Protein AF-I4DJY0-F1 (afdb_monomer)

Foldseek 3Di:
DVVVVVVVVVVVVVPDPPPPDDPVQCVVQDQWDQDDCADPNGQDDDPDPVTNQHRTFDAGDDPVLVVLVVVVVDDPVPDDPVSVVVNVVRRDVDDPCGVPPDPVCVVVVVVVVVVVVVVVVVVVVVVVVVVVVVVVVVD

Sequence (139 aa):
MANYLLRRAIIDAIRVPVGTRASSELAKIGNREWVGYGYNGQPTYVDRPDFPLPAVRFRPDTPDVKVLREKEKGDWRKLTLEEKKALYRASFCQTFAEFQAPTGEWKGVVGWSLVYLSVSLDLYGNEIVRVQSSASIIR

Organism: Papilio xuthus (NCBI:txid66420)

Mean predicted aligned error: 11.37 Å

InterPro domains:
  IPR004203 Cytochrome c oxidase subunit IV family [PF02936] (38-123)
  IPR004203 Cytochrome c oxidase subunit IV family [PTHR10707] (19-121)
  IPR004203 Cytochrome c oxidase subunit IV family [cd00922] (33-125)
  IPR013288 Cytochrome c oxidase subunit IV [PR01873] (46-59)
  IPR013288 Cytochrome c oxidase subunit IV [PR01873] (89-107)
  IPR036639 Cytochrome c oxidase subunit IV superfamily [G3DSA:1.10.442.10] (32-134)
  IPR036639 Cytochrome c oxidase subunit IV superfamily [SSF81406] (34-124)

pLDDT: mean 84.96, std 12.79, range [50.09, 97.94]

Secondary structure (DSSP, 8-state):
-HHHHHHHHHHHHHS--TT---HHHHHHH-SPPB-S-TTTSS------SS--S-SB-SS---HHHHHHHHHHTS-TTSS-HHHHHHHHHHH-SS-HHHHTS---HHHHHHHHHHHHHHHHHHHHHHHHHHHHHHHHH--

Solvent-accessible surface area (backbone atoms only — not comparable to full-atom values): 8347 Å² total; per-residue (Å²): 113,68,69,60,53,50,54,47,51,50,54,55,64,69,45,68,71,97,67,86,68,55,72,68,60,54,63,75,50,58,69,32,56,78,75,50,53,35,92,78,70,47,78,50,71,59,96,42,90,92,44,80,60,35,3,23,38,61,40,57,73,43,73,70,55,50,55,51,53,62,52,65,76,51,66,71,87,78,55,52,74,64,57,53,52,50,54,46,57,37,45,35,86,68,52,78,70,64,75,68,50,85,84,60,59,66,58,55,53,54,52,52,53,52,53,55,50,50,56,53,50,52,54,53,52,54,52,52,54,52,54,53,52,56,57,61,73,76,106

Nearest PDB structures (foldseek):
  6nkn-assembly1_Q  TM=9.262E-01  e=5.197E-06  Bos taurus
  7xmb-assembly2_Q  TM=9.515E-01  e=1.392E-05  Bos taurus
  6jy4-assembly1_D  TM=8.982E-01  e=9.127E-06  Bos taurus
  8h8r-assembly1_Q  TM=9.506E-01  e=2.815E-05  Bos taurus
  5j7y-assembly1_BD  TM=8.725E-01  e=3.021E-05  Ovis aries

Radius of gyration: 29.28 Å; Cα contacts (8 Å, |Δi|>4): 89; chains: 1; bounding box: 77×48×76 Å

Structure (mmCIF, N/CA/C/O backbone):
data_AF-I4DJY0-F1
#
_entry.id   AF-I4DJY0-F1
#
loop_
_atom_site.group_PDB
_atom_site.id
_atom_site.type_symbol
_atom_site.label_atom_id
_atom_site.label_alt_id
_atom_site.label_comp_id
_atom_site.label_asym_id
_atom_site.label_entity_id
_atom_site.label_seq_id
_atom_site.pdbx_PDB_ins_code
_atom_site.Cartn_x
_atom_site.Cartn_y
_atom_site.Cartn_z
_atom_site.occupancy
_atom_site.B_iso_or_equiv
_atom_site.auth_seq_id
_atom_site.auth_comp_id
_atom_site.auth_asym_id
_atom_site.auth_atom_id
_atom_site.pdbx_PDB_model_num
ATOM 1 N N . MET A 1 1 ? -10.030 -37.874 29.095 1.00 57.53 1 MET A N 1
ATOM 2 C CA . MET A 1 1 ? -9.551 -36.516 29.455 1.00 57.53 1 MET A CA 1
ATOM 3 C C . MET A 1 1 ? -8.201 -36.154 28.8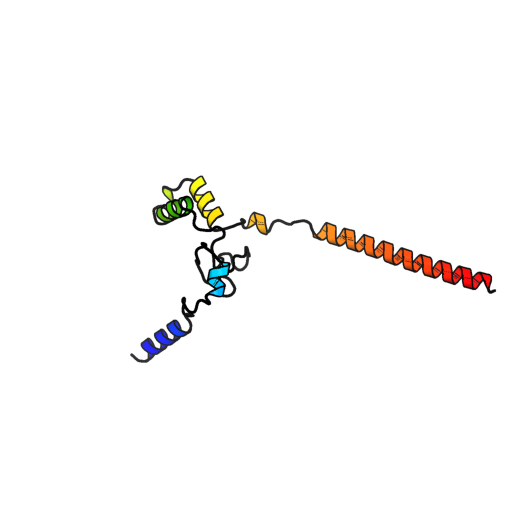30 1.00 57.53 1 MET A C 1
ATOM 5 O O . MET A 1 1 ? -8.105 -35.071 28.270 1.00 57.53 1 MET A O 1
ATOM 9 N N . ALA A 1 2 ? -7.193 -37.037 28.852 1.00 60.56 2 ALA A N 1
ATOM 10 C CA . ALA A 1 2 ? -5.848 -36.753 28.325 1.00 60.56 2 ALA A CA 1
ATOM 11 C C . ALA A 1 2 ? -5.811 -36.300 26.848 1.00 60.56 2 ALA A C 1
ATOM 13 O O . ALA A 1 2 ? -5.119 -35.343 26.534 1.00 60.56 2 ALA A O 1
ATOM 14 N N . ASN A 1 3 ? -6.627 -36.888 25.962 1.00 72.69 3 ASN A N 1
ATOM 15 C CA . ASN A 1 3 ? -6.678 -36.489 24.545 1.00 72.69 3 ASN A CA 1
ATOM 16 C C . ASN A 1 3 ? -7.223 -35.073 24.304 1.00 72.69 3 ASN A C 1
ATOM 18 O O . ASN A 1 3 ? -6.802 -34.412 23.361 1.00 72.69 3 ASN A O 1
ATOM 22 N N . TYR A 1 4 ? -8.138 -34.581 25.145 1.00 76.69 4 TYR A N 1
ATOM 23 C CA . TYR A 1 4 ? -8.651 -33.212 25.017 1.00 76.69 4 TYR A CA 1
ATOM 24 C C . TYR A 1 4 ? -7.623 -32.189 25.507 1.00 76.69 4 TYR A C 1
ATOM 26 O O . TYR A 1 4 ? -7.427 -31.155 24.873 1.00 76.69 4 TYR A O 1
ATOM 34 N N . LEU A 1 5 ? -6.929 -32.514 26.601 1.00 79.00 5 LEU A N 1
ATOM 35 C CA . LEU A 1 5 ? -5.850 -31.693 27.145 1.00 79.00 5 LEU A CA 1
ATOM 36 C C . LEU A 1 5 ? -4.651 -31.646 26.195 1.00 79.00 5 LEU A C 1
ATOM 38 O O . LEU A 1 5 ? -4.134 -30.567 25.946 1.00 79.00 5 LEU A O 1
ATOM 42 N N . LEU A 1 6 ? -4.276 -32.779 25.594 1.00 77.06 6 LEU A N 1
ATOM 43 C CA . LEU A 1 6 ? -3.210 -32.846 24.596 1.00 77.06 6 LEU A CA 1
ATOM 44 C C . LEU A 1 6 ? -3.575 -32.043 23.341 1.00 77.06 6 LEU A C 1
ATOM 46 O O . LEU A 1 6 ? -2.764 -31.275 22.839 1.00 77.06 6 LEU A O 1
ATOM 50 N N . ARG A 1 7 ? -4.819 -32.158 22.858 1.00 77.12 7 ARG A N 1
ATOM 51 C CA . ARG A 1 7 ? -5.292 -31.405 21.688 1.00 77.12 7 ARG A CA 1
ATOM 52 C C . ARG A 1 7 ? -5.357 -29.901 21.960 1.00 77.12 7 ARG A C 1
ATOM 54 O O . ARG A 1 7 ? -4.985 -29.127 21.086 1.00 77.12 7 ARG A O 1
ATOM 61 N N . ARG A 1 8 ? -5.774 -29.482 23.163 1.00 75.88 8 ARG A N 1
ATOM 62 C CA . ARG A 1 8 ? -5.689 -28.077 23.596 1.00 75.88 8 ARG A CA 1
ATOM 63 C C . ARG A 1 8 ? -4.247 -27.603 23.711 1.00 75.88 8 ARG A C 1
ATOM 65 O O . ARG A 1 8 ? -3.937 -26.564 23.156 1.00 75.88 8 ARG A O 1
ATOM 72 N N . ALA A 1 9 ? -3.371 -28.385 24.335 1.00 73.75 9 ALA A N 1
ATOM 73 C CA . ALA A 1 9 ? -1.960 -28.045 24.477 1.00 73.75 9 ALA A CA 1
ATOM 74 C C . ALA A 1 9 ? -1.251 -27.925 23.119 1.00 73.75 9 ALA A C 1
ATOM 76 O O . ALA A 1 9 ? -0.442 -27.028 22.939 1.00 73.75 9 ALA A O 1
ATOM 77 N N . ILE A 1 10 ? -1.589 -28.771 22.142 1.00 72.00 10 ILE A N 1
ATOM 78 C CA . ILE A 1 10 ? -1.069 -28.671 20.771 1.00 72.00 10 ILE A CA 1
ATOM 79 C C . ILE A 1 10 ? -1.610 -27.417 20.072 1.00 72.00 10 ILE A C 1
ATOM 81 O O . ILE A 1 10 ? -0.842 -26.708 19.434 1.00 72.00 10 ILE A O 1
ATOM 85 N N . ILE A 1 11 ? -2.904 -27.103 20.211 1.00 68.94 11 ILE A N 1
ATOM 86 C CA . ILE A 1 11 ? -3.485 -25.865 19.661 1.00 68.94 11 ILE A CA 1
ATOM 87 C C . ILE A 1 11 ? -2.847 -24.627 20.306 1.00 68.94 11 ILE A C 1
ATOM 89 O O . ILE A 1 11 ? -2.526 -23.677 19.598 1.00 68.94 11 ILE A O 1
ATOM 93 N N . ASP A 1 12 ? -2.620 -24.649 21.618 1.00 64.06 12 ASP A N 1
ATOM 94 C CA . ASP A 1 12 ? -1.978 -23.564 22.361 1.00 64.06 12 ASP A CA 1
ATOM 95 C C . ASP A 1 12 ? -0.466 -23.471 22.080 1.00 64.06 12 ASP A C 1
ATOM 97 O O . ASP A 1 12 ? 0.083 -22.379 22.136 1.00 64.06 12 ASP A O 1
ATOM 101 N N . ALA A 1 13 ? 0.201 -24.573 21.718 1.00 61.78 13 ALA A N 1
ATOM 102 C CA . ALA A 1 13 ? 1.609 -24.588 21.306 1.00 61.78 13 ALA A CA 1
ATOM 103 C C . ALA A 1 13 ? 1.814 -24.161 19.840 1.00 61.78 13 ALA A C 1
ATOM 105 O O . ALA A 1 13 ? 2.823 -23.541 19.514 1.00 61.78 13 ALA A O 1
ATOM 106 N N . ILE A 1 14 ? 0.860 -24.468 18.953 1.00 62.09 14 ILE A N 1
ATOM 107 C CA . ILE A 1 14 ? 0.824 -23.961 17.568 1.00 62.09 14 ILE A CA 1
ATOM 108 C C . ILE A 1 14 ? 0.428 -22.482 17.555 1.00 62.09 14 ILE A C 1
ATOM 110 O O . ILE A 1 14 ? 0.882 -21.715 16.703 1.00 62.09 14 ILE A O 1
ATOM 114 N N . ARG A 1 15 ? -0.409 -22.056 18.509 1.00 55.31 15 ARG A N 1
ATOM 115 C CA . ARG A 1 15 ? -0.692 -20.648 18.766 1.00 55.31 15 ARG A CA 1
ATOM 116 C C . ARG A 1 15 ? 0.587 -20.005 19.291 1.00 55.31 15 ARG A C 1
ATOM 118 O O . ARG A 1 15 ? 0.842 -19.970 20.488 1.00 55.31 15 ARG A O 1
ATOM 125 N N . VAL A 1 16 ? 1.378 -19.471 18.364 1.00 52.75 16 VAL A N 1
ATOM 126 C CA . VAL A 1 16 ? 2.505 -18.587 18.662 1.00 52.75 16 VAL A CA 1
ATOM 127 C C . VAL A 1 16 ? 2.050 -17.616 19.756 1.00 52.75 16 VAL A C 1
ATOM 129 O O . VAL A 1 16 ? 0.998 -16.983 19.588 1.00 52.75 16 VAL A O 1
ATOM 132 N N . PRO A 1 17 ? 2.761 -17.520 20.893 1.00 50.75 17 PRO A N 1
ATOM 133 C CA . PRO A 1 17 ? 2.378 -16.589 21.934 1.00 50.75 17 PRO A CA 1
ATOM 134 C C . PRO A 1 17 ? 2.313 -15.201 21.302 1.00 50.75 17 PRO A C 1
ATOM 136 O O . PRO A 1 17 ? 3.301 -14.701 20.771 1.00 50.75 17 PRO A O 1
ATOM 139 N N . VAL A 1 18 ? 1.144 -14.564 21.385 1.00 51.41 18 VAL A N 1
ATOM 140 C CA . VAL A 1 18 ? 0.832 -13.211 20.870 1.00 51.41 18 VAL A CA 1
ATOM 141 C C . VAL A 1 18 ? 1.705 -12.110 21.531 1.00 51.41 18 VAL A C 1
ATOM 143 O O . VAL A 1 18 ? 1.464 -10.910 21.379 1.00 51.41 18 VAL A O 1
ATOM 146 N N . GLY A 1 19 ? 2.743 -12.487 22.282 1.00 52.19 19 GLY A N 1
ATOM 147 C CA . GLY A 1 19 ? 3.342 -11.671 23.326 1.00 52.19 19 GLY A CA 1
ATOM 148 C C . GLY A 1 19 ? 4.856 -11.732 23.502 1.00 52.19 19 GLY A C 1
ATOM 149 O O . GLY A 1 19 ? 5.347 -10.870 24.222 1.00 52.19 19 GLY A O 1
ATOM 150 N N . THR A 1 20 ? 5.634 -12.608 22.851 1.00 50.09 20 THR A N 1
ATOM 151 C CA . THR A 1 20 ? 7.112 -12.486 22.918 1.00 50.09 20 THR A CA 1
ATOM 152 C C . THR A 1 20 ? 7.592 -11.438 21.909 1.00 50.09 20 THR A C 1
ATOM 154 O O . THR A 1 20 ? 8.335 -11.707 20.971 1.00 50.09 20 THR A O 1
ATOM 157 N N . ARG A 1 21 ? 7.053 -10.225 22.060 1.00 56.97 21 ARG A N 1
ATOM 158 C CA . ARG A 1 21 ? 7.279 -9.060 21.207 1.00 56.97 21 ARG A CA 1
ATOM 159 C C . ARG A 1 21 ? 8.668 -8.524 21.519 1.00 56.97 21 ARG A C 1
ATOM 161 O O . ARG A 1 21 ? 8.908 -8.064 22.633 1.00 56.97 21 ARG A O 1
ATOM 168 N N . ALA A 1 22 ? 9.581 -8.566 20.556 1.00 57.44 22 ALA A N 1
ATOM 169 C CA . ALA A 1 22 ? 10.836 -7.846 20.703 1.00 57.44 22 ALA A CA 1
ATOM 170 C C . ALA A 1 22 ? 10.523 -6.344 20.824 1.00 57.44 22 ALA A C 1
ATOM 172 O O . ALA A 1 22 ? 9.773 -5.792 20.016 1.00 57.44 22 ALA A O 1
ATOM 173 N N . SER A 1 23 ? 11.085 -5.674 21.831 1.00 60.19 23 SER A N 1
ATOM 174 C CA . SER A 1 23 ? 10.946 -4.223 22.041 1.00 60.19 23 SER A CA 1
ATOM 175 C C . SER A 1 23 ? 11.313 -3.407 20.792 1.00 60.19 23 SER A C 1
ATOM 177 O O . SER A 1 23 ? 10.737 -2.348 20.542 1.00 60.19 23 SER A O 1
ATOM 179 N N . SER A 1 24 ? 12.214 -3.941 19.967 1.00 66.44 24 SER A N 1
ATOM 180 C CA . SER A 1 24 ? 12.631 -3.378 18.683 1.00 66.44 24 SER A CA 1
ATOM 181 C C . SER A 1 24 ? 11.521 -3.341 17.628 1.00 66.44 24 SER A C 1
ATOM 183 O O . SER A 1 24 ? 11.470 -2.407 16.833 1.00 66.44 24 SER A O 1
ATOM 185 N N . GLU A 1 25 ? 10.618 -4.321 17.613 1.00 65.94 25 GLU A N 1
ATOM 186 C CA . GLU A 1 25 ? 9.539 -4.409 16.624 1.00 65.94 25 GLU A CA 1
ATOM 187 C C . GLU A 1 25 ? 8.463 -3.355 16.910 1.00 65.94 25 GLU A C 1
ATOM 189 O O . GLU A 1 25 ? 8.028 -2.652 16.004 1.00 65.94 25 GLU A O 1
ATOM 194 N N . LEU A 1 26 ? 8.113 -3.154 18.184 1.00 67.62 26 LEU A N 1
ATOM 195 C CA . LEU A 1 26 ? 7.201 -2.088 18.620 1.00 67.62 26 LEU A CA 1
ATOM 196 C C . LEU A 1 26 ? 7.759 -0.684 18.333 1.00 67.62 26 LEU A C 1
ATOM 198 O O . LEU A 1 26 ? 7.008 0.199 17.920 1.00 67.62 26 LEU A O 1
ATOM 202 N N . ALA A 1 27 ? 9.074 -0.484 18.475 1.00 72.06 27 ALA A N 1
ATOM 203 C CA . ALA A 1 27 ? 9.715 0.793 18.158 1.00 72.06 27 ALA A CA 1
ATOM 204 C C . ALA A 1 27 ? 9.596 1.172 16.667 1.00 72.06 27 ALA A C 1
ATOM 206 O O . ALA A 1 27 ? 9.420 2.345 16.348 1.00 72.06 27 ALA A O 1
ATOM 207 N N . LYS A 1 28 ? 9.633 0.192 15.749 1.00 73.38 28 LYS A N 1
ATOM 208 C CA . LYS A 1 28 ? 9.460 0.425 14.297 1.00 73.38 28 LYS A CA 1
ATOM 209 C C . LYS A 1 28 ? 8.026 0.815 13.922 1.00 73.38 28 LYS A C 1
ATOM 211 O O . LYS A 1 28 ? 7.798 1.527 12.943 1.00 73.38 28 LYS A O 1
ATOM 216 N N . ILE A 1 29 ? 7.045 0.325 14.675 1.00 78.56 29 ILE A N 1
ATOM 217 C CA . ILE A 1 29 ? 5.620 0.562 14.415 1.00 78.56 29 ILE A CA 1
ATOM 218 C C . ILE A 1 29 ? 5.210 1.970 14.845 1.00 78.56 29 ILE A C 1
ATOM 220 O O . ILE A 1 29 ? 4.431 2.619 14.142 1.00 78.56 29 ILE A O 1
ATOM 224 N N . GLY A 1 30 ? 5.725 2.444 15.980 1.00 82.12 30 GLY A N 1
ATOM 225 C CA . GLY A 1 30 ? 5.242 3.663 16.624 1.00 82.12 30 GLY A CA 1
ATOM 226 C C . GLY A 1 30 ? 3.806 3.493 17.136 1.00 82.12 30 GLY A C 1
ATOM 227 O O . GLY A 1 30 ? 3.460 2.458 17.694 1.00 82.12 30 GLY A O 1
ATOM 228 N N . ASN A 1 31 ? 2.949 4.492 16.906 1.00 84.50 31 ASN A N 1
ATOM 229 C CA . ASN A 1 31 ? 1.563 4.535 17.408 1.00 84.50 31 ASN A CA 1
ATOM 230 C C . ASN A 1 31 ? 0.533 3.825 16.502 1.00 84.50 31 ASN A C 1
ATOM 232 O O . ASN A 1 31 ? -0.643 4.191 16.502 1.00 84.50 31 ASN A O 1
ATOM 236 N N . ARG A 1 32 ? 0.963 2.880 15.663 1.00 88.50 32 ARG A N 1
ATOM 237 C CA . ARG A 1 32 ? 0.057 2.131 14.778 1.00 88.50 32 ARG A CA 1
ATOM 238 C C . ARG A 1 32 ? -0.433 0.863 15.468 1.00 88.50 32 ARG A C 1
ATOM 240 O O . ARG A 1 32 ? 0.331 0.179 16.145 1.00 88.50 32 ARG A O 1
ATOM 247 N N . GLU A 1 33 ? -1.702 0.536 15.261 1.00 87.31 33 GLU A N 1
ATOM 248 C CA . GLU A 1 33 ? -2.303 -0.670 15.821 1.00 87.31 33 GLU A CA 1
ATOM 249 C C . GLU A 1 33 ? -1.803 -1.931 15.096 1.00 87.31 33 GLU A C 1
ATOM 251 O O . GLU A 1 33 ? -1.838 -2.016 13.863 1.00 87.31 33 GLU A O 1
ATOM 256 N N . TRP A 1 34 ? -1.378 -2.928 15.878 1.00 87.06 34 TRP A N 1
ATOM 257 C CA . TRP A 1 34 ? -1.159 -4.298 15.415 1.00 87.06 34 TRP A CA 1
ATOM 258 C C . TRP A 1 34 ? -2.510 -5.018 15.335 1.00 87.06 34 TRP A C 1
ATOM 260 O O . TRP A 1 34 ? -3.150 -5.240 16.360 1.00 87.06 34 TRP A O 1
ATOM 270 N N . VAL A 1 35 ? -2.917 -5.441 14.137 1.00 87.06 35 VAL A N 1
ATOM 271 C CA . VAL A 1 35 ? -4.253 -6.001 13.864 1.00 87.06 35 VAL A CA 1
ATOM 2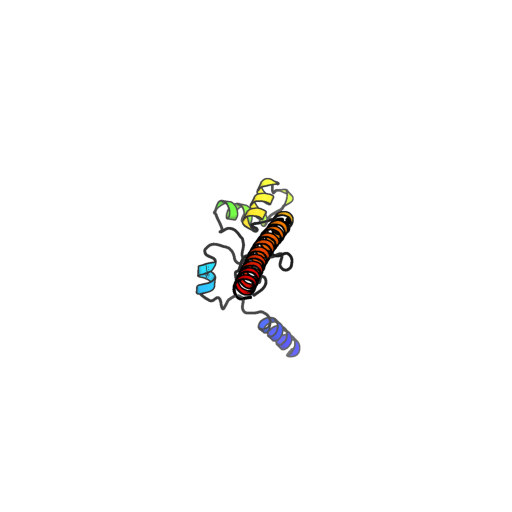72 C C . VAL A 1 35 ? -4.232 -7.508 13.581 1.00 87.06 35 VAL A C 1
ATOM 274 O O . VAL A 1 35 ? -5.220 -8.190 13.841 1.00 87.06 35 VAL A O 1
ATOM 277 N N . GLY A 1 36 ? -3.130 -8.073 13.080 1.00 85.38 36 GLY A N 1
ATOM 278 C CA . GLY A 1 36 ? -3.116 -9.481 12.665 1.00 85.38 36 GLY A CA 1
ATOM 279 C C . GLY A 1 36 ? -1.728 -10.072 12.456 1.00 85.38 36 GLY A C 1
ATOM 280 O O . GLY A 1 36 ? -0.723 -9.435 12.732 1.00 85.38 36 GLY A O 1
ATOM 281 N N . TYR A 1 37 ? -1.651 -11.312 11.978 1.00 84.81 37 TYR A N 1
ATOM 282 C CA . TYR A 1 37 ? -0.364 -11.999 11.789 1.00 84.81 37 TYR A CA 1
ATOM 283 C C . TYR A 1 37 ? 0.446 -11.461 10.590 1.00 84.81 37 TYR A C 1
ATOM 285 O O . TYR A 1 37 ? 1.674 -11.490 10.610 1.00 84.81 37 TYR A O 1
ATOM 293 N N . GLY A 1 38 ? -0.223 -10.943 9.553 1.00 83.75 38 GLY A N 1
ATOM 294 C CA . GLY A 1 38 ? 0.422 -10.541 8.297 1.00 83.75 38 GLY A CA 1
ATOM 295 C C . GLY A 1 38 ? 1.062 -11.719 7.555 1.00 83.75 38 GLY A C 1
ATOM 296 O O . GLY A 1 38 ? 0.658 -12.864 7.737 1.00 83.75 38 GLY A O 1
ATOM 297 N N . TYR A 1 39 ? 2.057 -11.440 6.706 1.00 84.12 39 TYR A N 1
ATOM 298 C CA . TYR A 1 39 ? 2.682 -12.463 5.854 1.00 84.12 39 TYR A CA 1
ATOM 299 C C . TYR A 1 39 ? 3.847 -13.218 6.523 1.00 84.12 39 TYR A C 1
ATOM 301 O O . TYR A 1 39 ? 4.181 -14.321 6.101 1.00 84.12 39 TYR A O 1
ATOM 309 N N . ASN A 1 40 ? 4.478 -12.641 7.552 1.00 84.19 40 ASN A N 1
ATOM 310 C CA . ASN A 1 40 ? 5.681 -13.189 8.198 1.00 84.19 40 ASN A CA 1
ATOM 311 C C . ASN A 1 40 ? 5.645 -13.148 9.738 1.00 84.19 40 ASN A C 1
ATOM 313 O O . ASN A 1 40 ? 6.679 -13.343 10.375 1.00 84.19 40 ASN A O 1
ATOM 317 N N . GLY A 1 41 ? 4.494 -12.848 10.348 1.00 81.56 41 GLY A N 1
ATOM 318 C CA . GLY A 1 41 ? 4.366 -12.735 11.805 1.00 81.56 41 GLY A CA 1
ATOM 319 C C . GLY A 1 41 ? 5.022 -11.492 12.412 1.00 81.56 41 GLY A C 1
ATOM 320 O O . GLY A 1 41 ? 5.006 -11.340 13.633 1.00 81.56 41 GLY A O 1
ATOM 321 N N . GLN A 1 42 ? 5.594 -10.609 11.589 1.00 84.50 42 GLN A N 1
ATOM 322 C CA . GLN A 1 42 ? 6.171 -9.335 12.010 1.00 84.50 42 GLN A CA 1
ATOM 323 C C . GLN A 1 42 ? 5.181 -8.192 11.758 1.00 84.50 42 GLN A C 1
ATOM 325 O O . GLN A 1 42 ? 4.342 -8.281 10.857 1.00 84.50 42 GLN A O 1
ATOM 330 N N . PRO A 1 43 ? 5.300 -7.068 12.480 1.00 85.75 43 PRO A N 1
ATOM 331 C CA . PRO A 1 43 ? 4.437 -5.914 12.323 1.00 85.75 43 PRO A CA 1
ATOM 332 C C . PRO A 1 43 ? 4.829 -5.050 11.125 1.00 85.75 43 PRO A C 1
ATOM 334 O O . PRO A 1 43 ? 5.142 -3.863 11.240 1.00 85.75 43 PRO A O 1
ATOM 337 N N . THR A 1 44 ? 4.828 -5.655 9.947 1.00 86.38 44 THR A N 1
ATOM 338 C CA . THR A 1 44 ? 5.139 -4.952 8.709 1.00 86.38 44 THR A CA 1
ATOM 339 C C . THR A 1 44 ? 3.853 -4.648 7.959 1.00 86.38 44 THR A C 1
ATOM 341 O O . THR A 1 44 ? 2.973 -5.500 7.819 1.00 86.38 44 THR A O 1
ATOM 344 N N . TYR A 1 45 ? 3.758 -3.417 7.464 1.00 91.12 45 TYR A N 1
ATOM 345 C CA . TYR A 1 45 ? 2.728 -3.017 6.517 1.00 91.12 45 TYR A CA 1
ATOM 346 C C . TYR A 1 45 ? 3.252 -3.208 5.092 1.00 91.12 45 TYR A C 1
ATOM 348 O O . TYR A 1 45 ? 4.284 -2.631 4.751 1.00 91.12 45 TYR A O 1
ATOM 356 N N . VAL A 1 46 ? 2.541 -3.977 4.265 1.00 91.44 46 VAL A N 1
ATOM 357 C CA . VAL A 1 46 ? 2.801 -4.091 2.822 1.00 91.44 46 VAL A CA 1
ATOM 358 C C . VAL A 1 46 ? 1.471 -4.299 2.099 1.00 91.44 46 VAL A C 1
ATOM 360 O O . VAL A 1 46 ? 0.684 -5.147 2.515 1.00 91.44 46 VAL A O 1
ATOM 363 N N . ASP A 1 47 ? 1.244 -3.564 1.010 1.00 92.56 47 ASP A N 1
ATOM 364 C CA . ASP A 1 47 ? 0.112 -3.791 0.110 1.00 92.56 47 ASP A CA 1
ATOM 365 C C . ASP A 1 47 ? 0.461 -4.924 -0.864 1.00 92.56 47 ASP A C 1
ATOM 367 O O . ASP A 1 47 ? 1.280 -4.756 -1.768 1.00 92.56 47 ASP A O 1
ATOM 371 N N . ARG A 1 48 ? -0.114 -6.111 -0.640 1.00 90.81 48 ARG A N 1
ATOM 372 C CA . ARG A 1 48 ? 0.134 -7.310 -1.450 1.00 90.81 48 ARG A CA 1
ATOM 373 C C . ARG A 1 48 ? -1.163 -8.042 -1.794 1.00 90.81 48 ARG A C 1
ATOM 375 O O . ARG A 1 48 ? -2.023 -8.189 -0.927 1.00 90.81 48 ARG A O 1
ATOM 382 N N . PRO A 1 49 ? -1.306 -8.557 -3.027 1.00 91.94 49 PRO A N 1
ATOM 383 C CA . PRO A 1 49 ? -2.509 -9.280 -3.427 1.00 91.94 49 PRO A CA 1
ATOM 384 C C . PRO A 1 49 ? -2.627 -10.658 -2.755 1.00 91.94 49 PRO A C 1
ATOM 386 O O . PRO A 1 49 ? -3.736 -11.109 -2.488 1.00 91.94 49 PRO A O 1
ATOM 389 N N . ASP A 1 50 ? -1.502 -11.309 -2.451 1.00 92.25 50 ASP A N 1
ATOM 390 C CA . ASP A 1 50 ? -1.419 -12.604 -1.765 1.00 92.25 50 ASP A CA 1
ATOM 391 C C . ASP A 1 50 ? -1.716 -12.510 -0.260 1.00 92.25 50 ASP A C 1
ATOM 393 O O . ASP A 1 50 ? -2.233 -13.456 0.331 1.00 92.25 50 ASP A O 1
ATOM 397 N N . PHE A 1 51 ? -1.460 -11.348 0.348 1.00 90.75 51 PHE A N 1
ATOM 398 C CA . PHE A 1 51 ? -1.749 -11.068 1.754 1.00 90.75 51 PHE A CA 1
ATOM 399 C C . PHE A 1 51 ? -2.553 -9.765 1.878 1.00 90.75 51 PHE A C 1
ATOM 401 O O . PHE A 1 51 ? -1.992 -8.728 2.230 1.00 90.75 51 PHE A O 1
ATOM 408 N N . PRO A 1 52 ? -3.878 -9.806 1.623 1.00 90.12 52 PRO A N 1
ATOM 409 C CA . PRO A 1 52 ? -4.734 -8.614 1.599 1.00 90.12 52 PRO A CA 1
ATOM 410 C C . PRO A 1 52 ? -4.854 -7.913 2.960 1.00 90.12 52 PRO A C 1
ATOM 412 O O . PRO A 1 52 ? -5.259 -6.755 3.025 1.00 90.12 52 PRO A O 1
ATOM 415 N N . LEU A 1 53 ? -4.562 -8.626 4.053 1.00 91.38 53 LEU A N 1
ATOM 416 C CA . LEU A 1 53 ? -4.696 -8.150 5.426 1.00 91.38 53 LEU A CA 1
ATOM 417 C C . LEU A 1 53 ? -3.300 -8.041 6.068 1.00 91.38 53 LEU A C 1
ATOM 419 O O . LEU A 1 53 ? -2.771 -9.053 6.543 1.00 91.38 53 LEU A O 1
ATOM 423 N N . PRO A 1 54 ? -2.681 -6.845 6.077 1.00 91.44 54 PRO A N 1
ATOM 424 C CA . PRO A 1 54 ? -1.369 -6.638 6.680 1.00 91.44 54 PRO A CA 1
ATOM 425 C C . PRO A 1 54 ? -1.420 -6.782 8.210 1.00 91.44 54 PRO A C 1
ATOM 427 O O . PRO A 1 54 ? -2.480 -6.692 8.832 1.00 91.44 54 PRO A O 1
ATOM 430 N N . ALA A 1 55 ? -0.258 -6.992 8.836 1.00 91.00 55 ALA A N 1
ATOM 431 C CA . ALA A 1 55 ? -0.166 -7.183 10.289 1.00 91.00 55 ALA A CA 1
ATOM 432 C C . ALA A 1 55 ? -0.507 -5.917 11.090 1.00 91.00 55 ALA A C 1
ATOM 434 O O . ALA A 1 55 ? -0.990 -6.000 12.217 1.00 91.00 55 ALA A O 1
ATOM 435 N N . VAL A 1 56 ? -0.249 -4.744 10.513 1.00 92.06 56 VAL A N 1
ATOM 436 C CA . VAL A 1 56 ? -0.396 -3.422 11.139 1.00 92.06 56 VAL A CA 1
ATOM 437 C C . VAL A 1 56 ? -1.250 -2.548 10.232 1.00 92.06 56 VAL A C 1
ATOM 439 O O . VAL A 1 56 ? -1.293 -2.781 9.027 1.00 92.06 56 VAL A O 1
ATOM 442 N N . ARG A 1 57 ? -1.917 -1.530 10.781 1.00 92.50 57 ARG A N 1
ATOM 443 C CA . ARG A 1 57 ? -2.593 -0.503 9.971 1.00 92.50 57 ARG A CA 1
ATOM 444 C C . ARG A 1 57 ? -1.612 0.453 9.295 1.00 92.50 57 ARG A C 1
ATOM 446 O O . ARG A 1 57 ? -0.496 0.664 9.766 1.00 92.50 57 ARG A O 1
ATOM 453 N N . PHE A 1 58 ? -2.057 1.091 8.217 1.00 92.56 58 PHE A N 1
ATOM 454 C CA . PHE A 1 58 ? -1.251 2.077 7.507 1.00 92.56 58 PHE A CA 1
ATOM 455 C C . PHE A 1 58 ? -0.949 3.319 8.361 1.00 92.56 58 PHE A C 1
ATOM 457 O O . PHE A 1 58 ? 0.219 3.667 8.553 1.00 92.56 58 PHE A O 1
ATOM 464 N N . ARG A 1 59 ? -1.987 3.985 8.889 1.00 91.06 59 ARG A N 1
ATOM 465 C CA . ARG A 1 59 ? -1.839 5.239 9.649 1.00 91.06 59 ARG A CA 1
ATOM 466 C C . ARG A 1 59 ? -1.783 5.007 11.161 1.00 91.06 59 ARG A C 1
ATOM 468 O O . ARG A 1 59 ? -2.391 4.053 11.645 1.00 91.06 59 ARG A O 1
ATOM 475 N N . PRO A 1 60 ? -1.085 5.880 11.914 1.00 89.75 60 PRO A N 1
ATOM 476 C CA . PRO A 1 60 ? -1.155 5.886 13.372 1.00 89.75 60 PRO A CA 1
ATOM 477 C C . PRO A 1 60 ? -2.544 6.308 13.858 1.00 89.75 60 PRO A C 1
ATOM 479 O O . PRO A 1 60 ? -3.271 7.018 13.157 1.00 89.75 60 PRO A O 1
ATOM 482 N N . ASP A 1 61 ? -2.887 5.911 15.081 1.00 87.31 61 ASP A N 1
ATOM 483 C CA . ASP A 1 61 ? -4.191 6.221 15.663 1.00 87.31 61 ASP A CA 1
ATOM 484 C C . ASP A 1 61 ? -4.276 7.687 16.106 1.00 87.31 61 ASP A C 1
ATOM 486 O O . ASP A 1 61 ? -3.898 8.055 17.223 1.00 87.31 61 ASP A O 1
ATOM 490 N N . THR A 1 62 ? -4.807 8.537 15.229 1.00 89.19 62 THR A N 1
ATOM 491 C CA . THR A 1 62 ? -5.185 9.916 15.561 1.00 89.19 62 THR A CA 1
ATOM 492 C C . THR A 1 62 ? -6.506 9.942 16.346 1.00 89.19 62 THR A C 1
ATOM 494 O O . THR A 1 62 ? -7.301 9.002 16.236 1.00 89.19 62 THR A O 1
ATOM 497 N N . PRO A 1 63 ? -6.779 10.989 17.152 1.00 90.50 63 PRO A N 1
ATOM 498 C CA . PRO A 1 63 ? -8.022 11.084 17.925 1.00 90.50 63 PRO A CA 1
ATOM 499 C C . PRO A 1 63 ? -9.277 10.953 17.050 1.00 90.50 63 PRO A C 1
ATOM 501 O O . PRO A 1 63 ? -10.192 10.216 17.411 1.00 90.50 63 PRO A O 1
ATOM 504 N N . ASP A 1 64 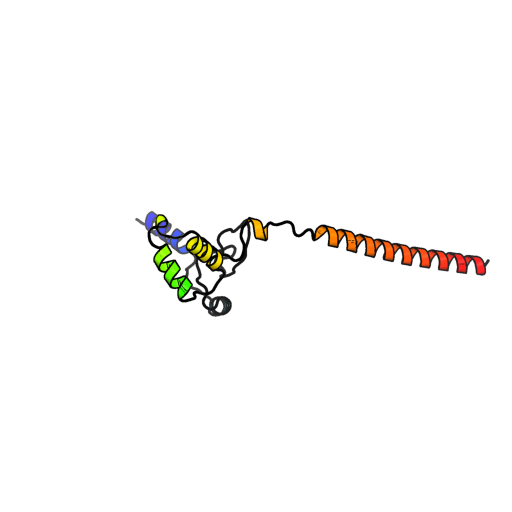? -9.284 11.562 15.864 1.00 89.75 64 ASP A N 1
ATOM 505 C CA . ASP A 1 64 ? -10.413 11.483 14.929 1.00 89.75 64 ASP A CA 1
ATOM 506 C C . ASP A 1 64 ? -10.643 10.055 14.425 1.00 89.75 64 ASP A C 1
ATOM 508 O O . ASP A 1 64 ? -11.775 9.570 14.381 1.00 89.75 64 ASP A O 1
ATOM 512 N N . VAL A 1 65 ? -9.559 9.340 14.096 1.00 90.88 65 VAL A N 1
ATOM 513 C CA . VAL A 1 65 ? -9.640 7.937 13.678 1.00 90.88 65 VAL A CA 1
ATOM 514 C C . VAL A 1 65 ? -10.155 7.083 14.829 1.00 90.88 65 VAL A C 1
ATOM 516 O O . VAL A 1 65 ? -11.029 6.257 14.594 1.00 90.88 65 VAL A O 1
ATOM 519 N N . LYS A 1 66 ? -9.710 7.307 16.073 1.00 91.00 66 LYS A N 1
ATOM 520 C CA . LYS A 1 66 ? -10.218 6.573 17.247 1.00 91.00 66 LYS A CA 1
ATOM 521 C C . LYS A 1 66 ? -11.725 6.749 17.431 1.00 91.00 66 LYS A C 1
ATOM 523 O O . LYS A 1 66 ? -12.421 5.762 17.647 1.00 91.00 66 LYS A O 1
ATOM 528 N N . VAL A 1 67 ? -12.250 7.965 17.268 1.00 92.88 67 VAL A N 1
ATOM 529 C CA . VAL A 1 67 ? -13.704 8.210 17.315 1.00 92.88 67 VAL A CA 1
ATOM 530 C C . VAL A 1 67 ? -14.427 7.443 16.202 1.00 92.88 67 VAL A C 1
ATOM 532 O O . VAL A 1 67 ? -15.460 6.820 16.452 1.00 92.88 67 VAL A O 1
ATOM 535 N N . LEU A 1 68 ? -13.875 7.429 14.984 1.00 93.88 68 LEU A N 1
ATOM 536 C CA . LEU A 1 68 ? -14.425 6.633 13.883 1.00 93.88 68 LEU A CA 1
ATOM 537 C C . LEU A 1 68 ? -14.363 5.122 14.160 1.00 93.88 68 LEU A C 1
ATOM 539 O O . LEU A 1 68 ? -15.290 4.412 13.779 1.00 93.88 68 LEU A O 1
ATOM 543 N N . ARG A 1 69 ? -13.331 4.625 14.855 1.00 91.00 69 ARG A N 1
ATOM 544 C CA . ARG A 1 69 ? -13.227 3.213 15.270 1.00 91.00 69 ARG A CA 1
ATOM 545 C C . ARG A 1 69 ? -14.268 2.831 16.312 1.00 91.00 69 ARG A C 1
ATOM 547 O O . ARG A 1 69 ? -14.827 1.742 16.240 1.00 91.00 69 ARG A O 1
ATOM 554 N N . GLU A 1 70 ? -14.572 3.714 17.258 1.00 93.06 70 GLU A N 1
ATOM 555 C CA . GLU A 1 70 ? -15.657 3.451 18.209 1.00 93.06 70 GLU A CA 1
ATOM 556 C C . GLU A 1 70 ? -17.016 3.381 17.498 1.00 93.06 70 GLU A C 1
ATOM 558 O O . GLU A 1 70 ? -17.827 2.506 17.800 1.00 93.06 70 GLU A O 1
ATOM 563 N N . LYS A 1 71 ? -17.238 4.221 16.478 1.00 93.06 71 LYS A N 1
ATOM 564 C CA . LYS A 1 71 ? -18.421 4.114 15.607 1.00 93.06 71 LYS A CA 1
ATOM 565 C C . LYS A 1 71 ? -18.424 2.833 14.763 1.00 93.06 71 LYS A C 1
ATOM 567 O O . LYS A 1 71 ? -19.488 2.253 14.562 1.00 93.06 71 LYS A O 1
ATOM 572 N N . GLU A 1 72 ? -17.259 2.382 14.290 1.00 92.25 72 GLU A N 1
ATOM 573 C CA . GLU A 1 72 ? -17.088 1.156 13.489 1.00 92.25 72 GLU A CA 1
ATOM 574 C C . GLU A 1 72 ? -17.555 -0.106 14.231 1.00 92.25 72 GLU A C 1
ATOM 576 O O . GLU A 1 72 ? -18.035 -1.041 13.592 1.00 92.25 72 GLU A O 1
ATOM 581 N N . LYS A 1 73 ? -17.479 -0.130 15.570 1.00 93.31 73 LYS A N 1
ATOM 582 C CA . LYS A 1 73 ? -17.996 -1.240 16.393 1.00 93.31 73 LYS A CA 1
ATOM 583 C C . LYS A 1 73 ? -19.529 -1.349 16.375 1.00 93.31 73 LYS A C 1
ATOM 585 O O . LYS A 1 73 ? -20.066 -2.382 16.769 1.00 93.31 73 LYS A O 1
ATOM 590 N N . GLY A 1 74 ? -20.231 -0.286 15.976 1.00 93.44 74 GLY A N 1
ATOM 591 C CA . GLY A 1 74 ? -21.690 -0.226 15.896 1.00 93.44 74 GLY A CA 1
ATOM 592 C C . GLY A 1 74 ? -22.254 -0.672 14.543 1.00 93.44 74 GLY A C 1
ATOM 593 O O . GLY A 1 74 ? -21.648 -1.435 13.798 1.00 93.44 74 GLY A O 1
ATOM 594 N N . ASP A 1 75 ? -23.452 -0.184 14.210 1.00 94.88 75 ASP A N 1
ATOM 595 C CA . ASP A 1 75 ? -24.126 -0.505 12.945 1.00 94.88 75 ASP A CA 1
ATOM 596 C C . ASP A 1 75 ? -23.557 0.303 11.763 1.00 94.88 75 ASP A C 1
ATOM 598 O O . ASP A 1 75 ? -23.637 1.535 11.717 1.00 94.88 75 ASP A O 1
ATOM 602 N N . TRP A 1 76 ? -23.058 -0.407 10.750 1.00 94.50 76 TRP A N 1
ATOM 603 C CA . TRP A 1 76 ? -22.461 0.157 9.536 1.00 94.50 76 TRP A CA 1
ATOM 604 C C . TRP A 1 76 ? -23.458 0.843 8.600 1.00 94.50 76 TRP A C 1
ATOM 606 O O . TRP A 1 76 ? -23.052 1.549 7.668 1.00 94.50 76 TRP A O 1
ATOM 616 N N . ARG A 1 77 ? -24.763 0.677 8.833 1.00 93.69 77 ARG A N 1
ATOM 617 C CA . ARG A 1 77 ? -25.808 1.418 8.112 1.00 93.69 77 ARG A CA 1
ATOM 618 C C . ARG A 1 77 ? -25.859 2.891 8.516 1.00 93.69 77 ARG A C 1
ATOM 620 O O . ARG A 1 77 ? -26.309 3.706 7.720 1.00 93.69 77 ARG A O 1
ATOM 627 N N . LYS A 1 78 ? -25.376 3.231 9.717 1.00 93.50 78 LYS A N 1
ATOM 628 C CA . LYS A 1 78 ? -25.338 4.609 10.240 1.00 93.50 78 LYS A CA 1
ATOM 629 C C . LYS A 1 78 ? -24.087 5.385 9.817 1.00 93.50 78 LYS A C 1
ATOM 631 O O . LYS A 1 78 ? -24.038 6.595 10.002 1.00 93.50 78 LYS A O 1
ATOM 636 N N . LEU A 1 79 ? -23.090 4.695 9.261 1.00 94.25 79 LEU A N 1
ATOM 637 C CA . LEU A 1 79 ? -21.853 5.287 8.758 1.00 94.25 79 LEU A CA 1
ATOM 638 C C . LEU A 1 79 ? -22.069 5.898 7.369 1.00 94.25 79 LEU A C 1
ATOM 640 O O . LEU A 1 79 ? -22.531 5.221 6.442 1.00 94.25 79 LEU A O 1
ATOM 644 N N . THR A 1 80 ? -21.667 7.156 7.215 1.00 95.62 80 THR A N 1
ATOM 645 C CA . THR A 1 80 ? -21.658 7.853 5.923 1.00 95.62 80 THR A CA 1
ATOM 646 C C . THR A 1 80 ? -20.611 7.252 4.976 1.00 95.62 80 THR A C 1
ATOM 648 O O . THR A 1 80 ? -19.675 6.561 5.389 1.00 95.62 80 THR A O 1
ATOM 651 N N . LEU A 1 81 ? -20.748 7.500 3.668 1.00 95.81 81 LEU A N 1
ATOM 652 C CA . LEU A 1 81 ? -19.771 7.027 2.676 1.00 95.81 81 LEU A CA 1
ATOM 653 C C . LEU A 1 81 ? -18.369 7.605 2.910 1.00 95.81 81 LEU A C 1
ATOM 655 O O . LEU A 1 81 ? -17.375 6.921 2.666 1.00 95.81 81 LEU A O 1
ATOM 659 N N . GLU A 1 82 ? -18.283 8.842 3.388 1.00 94.88 82 GLU A N 1
ATOM 660 C CA . GLU A 1 82 ? -17.014 9.509 3.680 1.00 94.88 82 GLU A CA 1
ATOM 661 C C . GLU A 1 82 ? -16.317 8.887 4.888 1.00 94.88 82 GLU A C 1
ATOM 663 O O . GLU A 1 82 ? -15.131 8.578 4.805 1.00 94.88 82 GLU A O 1
ATOM 668 N N . GLU A 1 83 ? -17.055 8.592 5.963 1.00 95.00 83 GLU A N 1
ATOM 669 C CA . GLU A 1 83 ? -16.508 7.901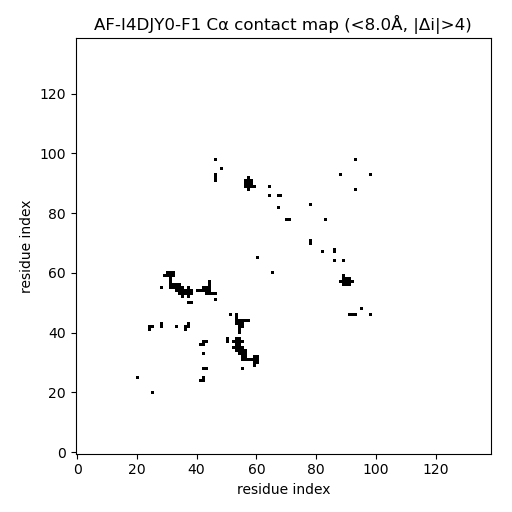 7.138 1.00 95.00 83 GLU A CA 1
ATOM 670 C C . GLU A 1 83 ? -15.988 6.503 6.772 1.00 95.00 83 GLU A C 1
ATOM 672 O O . GLU A 1 83 ? -14.909 6.109 7.214 1.00 95.00 83 GLU A O 1
ATOM 677 N N . LYS A 1 84 ? -16.690 5.771 5.894 1.00 95.38 84 LYS A N 1
ATOM 678 C CA . LYS A 1 84 ? -16.221 4.469 5.384 1.00 95.38 84 LYS A CA 1
ATOM 679 C C . LYS A 1 84 ? -14.922 4.601 4.589 1.00 95.38 84 LYS A C 1
ATOM 681 O O . LYS A 1 84 ? -13.991 3.823 4.794 1.00 95.38 84 LYS A O 1
ATOM 686 N N . LYS A 1 85 ? -14.826 5.602 3.708 1.00 95.00 85 LYS A N 1
ATOM 687 C CA . LYS A 1 85 ? -13.593 5.889 2.954 1.00 95.00 85 LYS A CA 1
ATOM 688 C C . LYS A 1 85 ? -12.449 6.314 3.878 1.00 95.00 85 LYS A C 1
ATOM 690 O O . LYS A 1 85 ? -11.316 5.887 3.665 1.00 95.00 85 LYS A O 1
ATOM 695 N N . ALA A 1 86 ? -12.732 7.108 4.908 1.00 94.12 86 ALA A N 1
ATOM 696 C CA . ALA A 1 86 ? -11.750 7.528 5.901 1.00 94.12 86 ALA A CA 1
ATOM 697 C C . ALA A 1 86 ? -11.225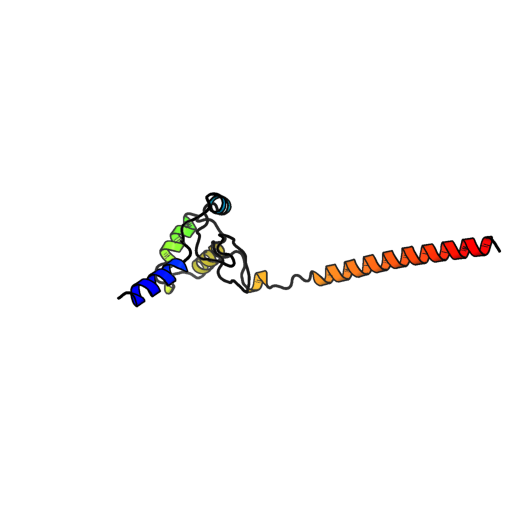 6.335 6.715 1.00 94.12 86 ALA A C 1
ATOM 699 O O . ALA A 1 86 ? -10.011 6.178 6.849 1.00 94.12 86 ALA A O 1
ATOM 700 N N . LEU A 1 87 ? -12.113 5.442 7.172 1.00 94.44 87 LEU A N 1
ATOM 701 C CA . LEU A 1 87 ? -11.740 4.186 7.833 1.00 94.44 87 LEU A CA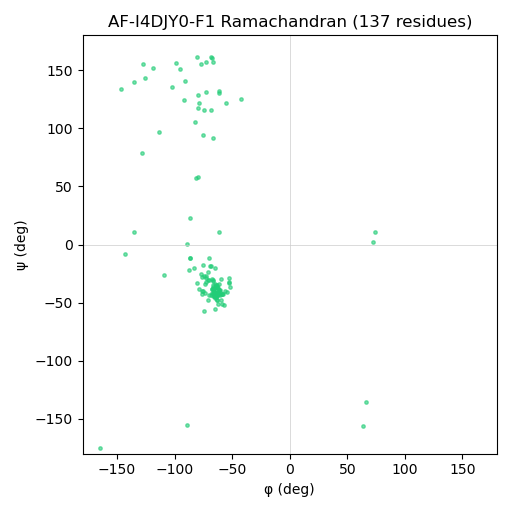 1
ATOM 702 C C . LEU A 1 87 ? -10.864 3.311 6.932 1.00 94.44 87 LEU A C 1
ATOM 704 O O . LEU A 1 87 ? -9.854 2.773 7.394 1.00 94.44 87 LEU A O 1
ATOM 708 N N . TYR A 1 88 ? -11.209 3.214 5.644 1.00 94.88 88 TYR A N 1
ATOM 709 C CA . TYR A 1 88 ? -10.414 2.478 4.665 1.00 94.88 88 TYR A CA 1
ATOM 710 C C . TYR A 1 88 ? -9.013 3.077 4.510 1.00 94.88 88 TYR A C 1
ATOM 712 O O . TYR A 1 88 ? -8.036 2.360 4.679 1.00 94.88 88 TYR A O 1
ATOM 720 N N . ARG A 1 89 ? -8.895 4.391 4.279 1.00 94.50 89 ARG A N 1
ATOM 721 C CA . ARG A 1 89 ? -7.606 5.092 4.103 1.00 94.50 89 ARG A CA 1
ATOM 722 C C . ARG A 1 89 ? -6.762 5.184 5.379 1.00 94.50 89 ARG A C 1
ATOM 724 O O . ARG A 1 89 ? -5.568 5.481 5.306 1.00 94.50 89 ARG A O 1
ATOM 731 N N . ALA A 1 90 ? -7.372 4.991 6.548 1.00 93.94 90 ALA A N 1
ATOM 732 C CA . ALA A 1 90 ? -6.660 4.850 7.814 1.00 93.94 90 ALA A CA 1
ATOM 733 C C . ALA A 1 90 ? -6.078 3.436 7.977 1.00 93.94 90 ALA A C 1
ATOM 735 O O . ALA A 1 90 ? -4.966 3.285 8.480 1.00 93.94 90 ALA A O 1
ATOM 736 N N . SER A 1 91 ? -6.813 2.409 7.537 1.00 92.81 91 SER A N 1
ATOM 737 C CA . SER A 1 91 ? -6.355 1.016 7.572 1.00 92.81 91 SER A CA 1
ATOM 738 C C . SER A 1 91 ? -5.346 0.697 6.469 1.00 92.81 91 SER A C 1
ATOM 740 O O . SER A 1 91 ? -4.352 0.038 6.758 1.00 92.81 91 SER A O 1
ATOM 742 N N . PHE A 1 92 ? -5.587 1.181 5.248 1.00 94.75 92 PHE A N 1
ATOM 743 C CA . PHE A 1 92 ? -4.844 0.839 4.038 1.00 94.75 92 PHE A CA 1
ATOM 744 C C . PHE A 1 92 ? -4.302 2.083 3.323 1.00 94.75 92 PHE A C 1
ATOM 746 O O . PHE A 1 92 ? -4.970 3.119 3.269 1.00 94.75 92 PHE A O 1
ATOM 753 N N . CYS A 1 93 ? -3.102 1.976 2.754 1.00 93.12 93 CYS A N 1
ATOM 754 C CA . CYS A 1 93 ? -2.486 3.027 1.948 1.00 93.12 93 CYS A CA 1
ATOM 755 C C . CYS A 1 93 ? -3.158 3.115 0.573 1.00 93.12 93 CYS A C 1
ATOM 757 O O . CYS A 1 93 ? -3.714 4.160 0.207 1.00 93.12 93 CYS A O 1
ATOM 759 N N . GLN A 1 94 ? -3.141 1.992 -0.150 1.00 94.06 94 GLN A N 1
ATOM 760 C CA . GLN A 1 94 ? -3.594 1.889 -1.531 1.00 94.06 94 GLN A CA 1
ATOM 761 C C . GLN A 1 94 ? -4.758 0.911 -1.682 1.00 94.06 94 GLN A C 1
ATOM 763 O O . GLN A 1 94 ? -4.910 -0.044 -0.922 1.00 94.06 94 GLN A O 1
ATOM 768 N N . THR A 1 95 ? -5.593 1.148 -2.692 1.00 94.94 95 THR A N 1
ATOM 769 C CA . THR A 1 95 ? -6.598 0.161 -3.113 1.00 94.94 95 THR A CA 1
ATOM 770 C C . THR A 1 95 ? -5.981 -0.922 -3.994 1.00 94.94 95 THR A C 1
ATOM 772 O O . THR A 1 95 ? -4.951 -0.706 -4.627 1.00 94.94 95 THR A O 1
ATOM 775 N N . PHE A 1 96 ? -6.671 -2.059 -4.120 1.00 93.31 96 PHE A N 1
ATOM 776 C CA . PHE A 1 96 ? -6.298 -3.131 -5.053 1.00 93.31 96 PHE A CA 1
ATOM 777 C C . PHE A 1 96 ? -6.088 -2.641 -6.489 1.00 93.31 96 PHE A C 1
ATOM 779 O O . PHE A 1 96 ? -5.181 -3.110 -7.167 1.00 93.31 96 PHE A O 1
ATOM 786 N N . ALA A 1 97 ? -6.888 -1.674 -6.937 1.00 93.75 97 ALA A N 1
ATOM 787 C CA . ALA A 1 97 ? -6.740 -1.091 -8.263 1.00 93.75 97 ALA A CA 1
ATOM 788 C C . ALA A 1 97 ? -5.519 -0.161 -8.369 1.00 93.75 97 ALA A C 1
ATOM 790 O O . ALA A 1 97 ? -4.900 -0.094 -9.424 1.00 93.75 97 ALA A O 1
ATOM 791 N N . GLU A 1 98 ? -5.171 0.551 -7.293 1.00 94.06 98 GLU A N 1
ATOM 792 C CA . GLU A 1 98 ? -4.056 1.506 -7.282 1.00 94.06 98 GLU A CA 1
ATOM 793 C C . GLU A 1 98 ? -2.700 0.790 -7.338 1.00 94.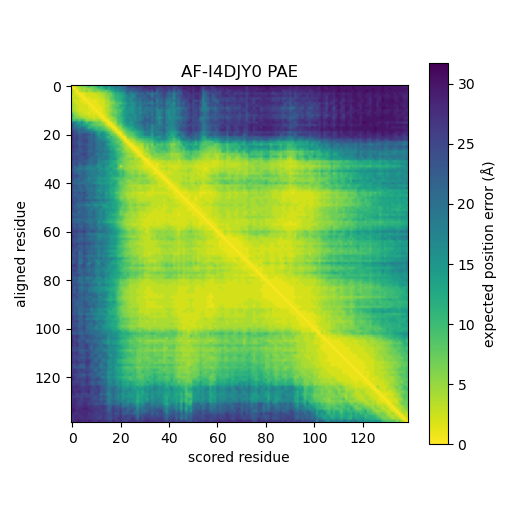06 98 GLU A C 1
ATOM 795 O O . GLU A 1 98 ? -1.862 1.158 -8.155 1.00 94.06 98 GLU A O 1
ATOM 800 N N . PHE A 1 99 ? -2.480 -0.244 -6.518 1.00 92.31 99 PHE A N 1
ATOM 801 C CA . PHE A 1 99 ? -1.170 -0.910 -6.472 1.00 92.31 99 PHE A CA 1
ATOM 802 C C . PHE A 1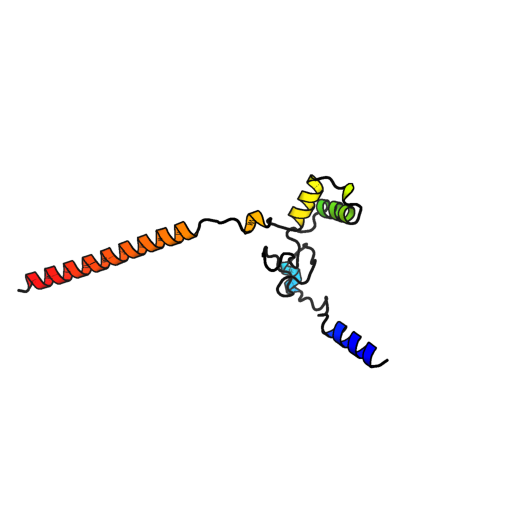 99 ? -0.965 -1.961 -7.573 1.00 92.31 99 PHE A C 1
ATOM 804 O O . PHE A 1 99 ? 0.172 -2.308 -7.878 1.00 92.31 99 PHE A O 1
ATOM 811 N N . GLN A 1 100 ? -2.039 -2.471 -8.187 1.00 93.25 100 GLN A N 1
ATOM 812 C CA . GLN A 1 100 ? -1.945 -3.366 -9.352 1.00 93.25 100 GLN A CA 1
ATOM 813 C C . GLN A 1 100 ? -1.928 -2.611 -10.684 1.00 93.25 100 GLN A C 1
ATOM 815 O O . GLN A 1 100 ? -1.877 -3.236 -11.746 1.00 93.25 100 GLN A O 1
ATOM 820 N N . ALA A 1 101 ? -1.996 -1.279 -10.652 1.00 93.56 101 ALA A N 1
ATOM 821 C CA . ALA A 1 101 ? -1.986 -0.482 -11.863 1.00 93.56 101 ALA A CA 1
ATOM 822 C C . ALA A 1 101 ? -0.669 -0.696 -12.640 1.00 93.56 101 ALA A C 1
ATOM 824 O O . ALA A 1 101 ? 0.415 -0.620 -12.057 1.00 93.56 101 ALA A O 1
ATOM 825 N N . PRO A 1 102 ? -0.725 -0.940 -13.962 1.00 92.19 102 PRO A N 1
ATOM 826 C CA . PRO A 1 102 ? 0.478 -1.108 -14.764 1.00 92.19 102 PRO A CA 1
ATOM 827 C C . PRO A 1 102 ? 1.230 0.228 -14.876 1.00 92.19 102 PRO A C 1
ATOM 829 O O . PRO A 1 102 ? 0.737 1.174 -15.485 1.00 92.19 102 PRO A O 1
ATOM 832 N N . THR A 1 103 ? 2.448 0.302 -14.335 1.00 89.75 103 THR A N 1
ATOM 833 C CA . THR A 1 103 ? 3.279 1.525 -14.333 1.00 89.75 103 THR A CA 1
ATOM 834 C C . THR A 1 103 ? 3.914 1.834 -15.691 1.00 89.75 103 THR A C 1
ATOM 836 O O . THR A 1 103 ? 4.335 2.958 -15.951 1.00 89.75 103 THR A O 1
ATOM 839 N N . GLY A 1 104 ? 3.975 0.847 -16.591 1.00 92.38 104 GLY A N 1
ATOM 840 C CA . GLY A 1 104 ? 4.586 1.004 -17.913 1.00 92.38 104 GLY A CA 1
ATOM 841 C C . GLY A 1 104 ? 6.118 1.044 -17.900 1.00 92.38 104 GLY A C 1
ATOM 842 O O . GLY A 1 104 ? 6.712 1.322 -18.940 1.00 92.38 104 GLY A O 1
ATOM 843 N N . GLU A 1 105 ? 6.758 0.721 -16.772 1.00 93.75 105 GLU A N 1
ATOM 844 C CA . GLU A 1 105 ? 8.221 0.695 -16.608 1.00 93.75 105 GLU A CA 1
ATOM 845 C C . GLU A 1 105 ? 8.939 -0.149 -17.664 1.00 93.75 105 GLU A C 1
ATOM 847 O O . GLU A 1 105 ? 10.029 0.211 -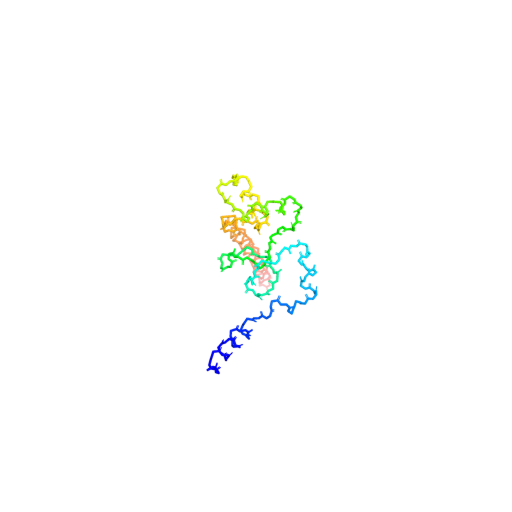18.105 1.00 93.75 105 GLU A O 1
ATOM 852 N N . TRP A 1 106 ? 8.298 -1.219 -18.146 1.00 95.25 106 TRP A N 1
ATOM 853 C CA . TRP A 1 106 ? 8.830 -2.072 -19.211 1.00 95.25 106 TRP A CA 1
ATOM 854 C C . TRP A 1 106 ? 9.235 -1.280 -20.463 1.00 95.25 106 TRP A C 1
ATOM 856 O O . TRP A 1 106 ? 10.210 -1.636 -21.117 1.00 95.25 106 TRP A O 1
ATOM 866 N N . LYS A 1 107 ? 8.537 -0.179 -20.780 1.00 95.38 107 LYS A N 1
ATOM 867 C CA . LYS A 1 107 ? 8.882 0.691 -21.915 1.00 95.38 107 LYS A CA 1
ATOM 868 C C . LYS A 1 107 ? 10.224 1.381 -21.692 1.00 95.38 107 LYS A C 1
ATOM 870 O O . LYS A 1 107 ? 11.023 1.475 -22.618 1.00 95.38 107 LYS A O 1
ATOM 875 N N . GLY A 1 108 ? 10.472 1.836 -20.463 1.00 96.19 108 GLY A N 1
ATOM 876 C CA . GLY A 1 108 ? 11.747 2.425 -20.063 1.00 96.19 108 GLY A CA 1
ATOM 877 C C . GLY A 1 108 ? 12.874 1.398 -20.102 1.00 96.19 108 GLY A C 1
ATOM 878 O O . GLY A 1 108 ? 13.928 1.684 -20.662 1.00 96.19 108 GLY A O 1
ATOM 879 N N . VAL A 1 109 ? 12.629 0.186 -19.588 1.00 97.00 109 VAL A N 1
ATOM 880 C CA . VAL A 1 109 ? 13.594 -0.926 -19.649 1.00 97.00 109 VAL A CA 1
ATOM 881 C C . VAL A 1 109 ? 13.976 -1.226 -21.099 1.00 97.00 109 VAL A C 1
ATOM 883 O O . VAL A 1 109 ? 15.157 -1.202 -21.428 1.00 97.00 109 VAL A O 1
ATOM 886 N N . VAL A 1 110 ? 12.992 -1.418 -21.984 1.00 97.81 110 VAL A N 1
ATOM 887 C CA . VAL A 1 110 ? 13.234 -1.681 -23.414 1.00 97.81 110 VAL A CA 1
ATOM 888 C C . VAL A 1 110 ? 13.982 -0.523 -24.079 1.00 97.81 110 VAL A C 1
ATOM 890 O O . VAL A 1 110 ? 14.933 -0.761 -24.822 1.00 97.81 110 VAL A O 1
ATOM 893 N N . GLY A 1 111 ? 13.597 0.724 -23.792 1.00 97.75 111 GLY A N 1
ATOM 894 C CA . GLY A 1 111 ? 14.265 1.909 -24.330 1.00 97.75 111 GLY A CA 1
ATOM 895 C C . GLY A 1 111 ? 15.748 1.961 -23.962 1.00 97.75 111 GLY A C 1
ATOM 896 O O . GLY A 1 111 ? 16.596 2.077 -24.845 1.00 97.75 111 GLY A O 1
ATOM 897 N N . TRP A 1 112 ? 16.077 1.804 -22.678 1.00 97.94 112 TRP A N 1
ATOM 898 C CA . TRP A 1 112 ? 17.468 1.802 -22.218 1.00 97.94 112 TRP A CA 1
ATOM 899 C C . TRP A 1 112 ? 18.261 0.603 -22.740 1.00 97.94 112 TRP A C 1
ATOM 901 O O . TRP A 1 112 ? 19.414 0.771 -23.133 1.00 97.94 112 TRP A O 1
ATOM 911 N N . SER A 1 113 ? 17.657 -0.587 -22.822 1.00 97.94 113 SER A N 1
ATOM 912 C CA . SER A 1 113 ? 18.313 -1.759 -23.415 1.00 97.94 113 SER A CA 1
ATOM 913 C C . SER A 1 113 ? 18.748 -1.508 -24.862 1.00 97.94 113 SER A C 1
ATOM 915 O O . SER A 1 113 ? 19.870 -1.851 -25.224 1.00 97.94 113 SER A O 1
ATOM 917 N N . LEU A 1 114 ? 17.904 -0.868 -25.678 1.00 97.62 114 LEU A N 1
ATOM 918 C CA . LEU A 1 114 ? 18.237 -0.549 -27.071 1.00 97.62 114 LEU A CA 1
ATOM 919 C C . LEU A 1 114 ? 19.354 0.497 -27.184 1.00 97.62 114 LEU A C 1
ATOM 921 O O . LEU A 1 114 ? 20.230 0.351 -28.034 1.00 97.62 114 LEU A O 1
ATOM 925 N N . VAL A 1 115 ? 19.368 1.501 -26.302 1.00 97.75 115 VAL A N 1
ATOM 926 C CA . VAL A 1 115 ? 20.446 2.505 -26.245 1.00 97.75 115 VAL A CA 1
ATOM 927 C C . VAL A 1 115 ? 21.790 1.857 -25.894 1.00 97.75 115 VAL A C 1
ATOM 929 O O . VAL A 1 115 ? 22.804 2.147 -26.525 1.00 97.75 115 VAL A O 1
ATOM 932 N N . TYR A 1 116 ? 21.826 0.940 -24.924 1.00 97.81 116 TYR A N 1
ATOM 933 C CA . TYR A 1 116 ? 23.071 0.240 -24.588 1.00 97.81 116 TYR A CA 1
ATOM 934 C C . TYR A 1 116 ? 23.552 -0.678 -25.716 1.00 97.81 116 TYR A C 1
ATOM 936 O O . TYR A 1 116 ? 24.758 -0.782 -25.948 1.00 97.81 116 TYR A O 1
ATOM 944 N N . LEU A 1 117 ? 22.631 -1.310 -26.449 1.00 97.50 117 LEU A N 1
ATOM 945 C CA . LEU A 1 117 ? 22.968 -2.124 -27.618 1.00 97.50 117 LEU A CA 1
ATOM 946 C C . LEU A 1 117 ? 23.552 -1.283 -28.759 1.00 97.50 117 LEU A C 1
ATOM 948 O O . LEU A 1 117 ? 24.552 -1.696 -29.344 1.00 97.50 117 LEU A O 1
ATOM 952 N N . SER A 1 118 ? 22.989 -0.105 -29.050 1.00 96.62 118 SER A N 1
ATOM 953 C CA . SER A 1 118 ? 23.519 0.764 -30.109 1.00 96.62 118 SER A CA 1
ATOM 954 C C . SER A 1 118 ? 24.933 1.244 -29.786 1.00 96.62 118 SER A C 1
ATOM 956 O O . SER A 1 118 ? 25.835 1.074 -30.600 1.00 96.62 118 SER A O 1
ATOM 958 N N . VAL A 1 119 ? 25.158 1.730 -28.560 1.00 96.75 119 VAL A N 1
ATOM 959 C CA . VAL A 1 119 ? 26.485 2.192 -28.117 1.00 96.75 119 VAL A CA 1
ATOM 960 C C . VAL A 1 119 ? 27.514 1.061 -28.179 1.00 96.75 119 VAL A C 1
ATOM 962 O O . VAL A 1 119 ? 28.655 1.277 -28.585 1.00 96.75 119 VAL A O 1
ATOM 965 N N . SER A 1 120 ? 27.114 -0.157 -27.811 1.00 94.88 120 SER A N 1
ATOM 966 C CA . SER A 1 120 ? 27.997 -1.327 -27.849 1.00 94.88 120 SER A CA 1
ATOM 967 C C . SER A 1 120 ? 28.415 -1.687 -29.281 1.00 94.88 120 SER A C 1
ATOM 969 O O . SER A 1 120 ? 29.587 -1.976 -29.524 1.00 94.88 120 SER A O 1
ATOM 971 N N . LEU A 1 121 ? 27.479 -1.635 -30.236 1.00 95.00 121 LEU A N 1
ATOM 972 C CA . LEU A 1 121 ? 27.755 -1.887 -31.654 1.00 95.00 121 LEU A CA 1
ATOM 973 C C . LEU A 1 121 ? 28.645 -0.804 -32.272 1.00 95.00 121 LEU A C 1
ATOM 975 O O . LEU A 1 121 ? 29.576 -1.136 -33.005 1.00 95.00 121 LEU A O 1
ATOM 979 N N . ASP A 1 122 ? 28.407 0.466 -31.945 1.00 93.69 122 ASP A N 1
ATOM 980 C CA . ASP A 1 122 ? 29.209 1.582 -32.453 1.00 93.69 122 ASP A CA 1
ATOM 981 C C . ASP A 1 122 ? 30.669 1.493 -31.990 1.00 93.69 122 ASP A C 1
ATOM 983 O O . ASP A 1 122 ? 31.594 1.722 -32.774 1.00 93.69 122 ASP A O 1
ATOM 987 N N . LEU A 1 123 ? 30.910 1.131 -30.726 1.00 93.50 123 LEU A N 1
ATOM 988 C CA . LEU A 1 123 ? 32.268 0.939 -30.207 1.00 93.50 123 LEU A CA 1
ATOM 989 C C . LEU A 1 123 ? 32.986 -0.216 -30.916 1.00 93.50 123 LEU A C 1
ATOM 991 O O . LEU A 1 123 ? 34.126 -0.049 -31.353 1.00 93.50 123 LEU A O 1
ATOM 995 N N . TYR A 1 124 ? 32.304 -1.348 -31.097 1.00 92.56 124 TYR A N 1
ATOM 996 C CA . TYR A 1 124 ? 32.862 -2.513 -31.785 1.00 92.56 124 TYR A CA 1
ATOM 997 C C . TYR A 1 124 ? 33.167 -2.230 -33.265 1.00 92.56 124 TYR A C 1
ATOM 999 O O . TYR A 1 124 ? 34.244 -2.561 -33.763 1.00 92.56 124 TYR A O 1
ATOM 1007 N N . GLY A 1 125 ? 32.253 -1.555 -33.969 1.00 90.56 125 GLY A N 1
ATOM 1008 C CA . GLY A 1 125 ? 32.454 -1.155 -35.362 1.00 90.56 125 GLY A CA 1
ATOM 1009 C C . GLY A 1 125 ? 33.641 -0.202 -35.533 1.00 90.56 125 GLY A C 1
ATOM 1010 O O . GLY A 1 125 ? 34.464 -0.389 -36.431 1.00 90.56 125 GLY A O 1
ATOM 1011 N N . ASN A 1 126 ? 33.783 0.779 -34.636 1.00 87.19 126 ASN A N 1
ATOM 1012 C CA . ASN A 1 126 ? 34.916 1.706 -34.647 1.00 87.19 126 ASN A CA 1
ATOM 1013 C C . ASN A 1 126 ? 36.261 1.002 -34.411 1.00 87.19 126 ASN A C 1
ATOM 1015 O O . ASN A 1 126 ? 37.268 1.375 -35.018 1.00 87.19 126 ASN A O 1
ATOM 1019 N N . GLU A 1 127 ? 36.297 -0.017 -33.553 1.00 86.00 127 GLU A N 1
ATOM 1020 C CA . GLU A 1 127 ? 37.504 -0.809 -33.313 1.00 86.00 127 GLU A CA 1
ATOM 1021 C C . GLU A 1 127 ? 37.904 -1.628 -34.550 1.00 86.00 127 GLU A C 1
ATOM 1023 O O . GLU A 1 127 ? 39.064 -1.585 -34.964 1.00 86.00 127 GLU A O 1
ATOM 1028 N N . ILE A 1 128 ? 36.943 -2.276 -35.219 1.00 86.25 128 ILE A N 1
ATOM 1029 C CA . ILE A 1 128 ? 37.195 -3.023 -36.463 1.00 86.25 128 ILE A CA 1
ATOM 1030 C C . ILE A 1 128 ? 37.761 -2.114 -37.558 1.00 86.25 128 ILE A C 1
ATOM 1032 O O . ILE A 1 128 ? 38.757 -2.457 -38.198 1.00 86.25 128 ILE A O 1
ATOM 1036 N N . VAL A 1 129 ? 37.153 -0.943 -37.774 1.00 85.56 129 VAL A N 1
ATOM 1037 C CA . VAL A 1 129 ? 37.608 0.003 -38.806 1.00 85.56 129 VAL A CA 1
ATOM 1038 C C . VAL A 1 129 ? 39.036 0.480 -38.523 1.00 85.56 129 VAL A C 1
ATOM 1040 O O . VAL A 1 129 ? 39.849 0.572 -39.446 1.00 85.56 129 VAL A O 1
ATOM 1043 N N . ARG A 1 130 ? 39.382 0.727 -37.252 1.00 82.62 130 ARG A N 1
ATOM 1044 C CA . ARG A 1 130 ? 40.754 1.085 -36.852 1.00 82.62 130 ARG A CA 1
ATOM 1045 C C . ARG A 1 130 ? 41.755 -0.030 -37.146 1.00 82.62 130 ARG A C 1
ATOM 1047 O O . ARG A 1 130 ? 42.832 0.259 -37.665 1.00 82.62 130 ARG A O 1
ATOM 1054 N N . VAL A 1 131 ? 41.414 -1.283 -36.848 1.00 83.94 131 VAL A N 1
ATOM 1055 C CA . VAL A 1 131 ? 42.293 -2.434 -37.117 1.00 83.94 131 VAL A CA 1
ATOM 1056 C C . VAL A 1 131 ? 42.503 -2.623 -38.621 1.00 83.94 131 VAL A C 1
ATOM 1058 O O . VAL A 1 131 ? 43.641 -2.786 -39.060 1.00 83.94 131 VAL A O 1
ATOM 1061 N N . GLN A 1 132 ? 41.441 -2.526 -39.423 1.00 76.94 132 GLN A N 1
ATOM 1062 C CA . GLN A 1 132 ? 41.522 -2.689 -40.876 1.00 76.94 132 GLN A CA 1
ATOM 1063 C C . GLN A 1 132 ? 42.348 -1.576 -41.542 1.00 76.94 132 GLN A C 1
ATOM 1065 O O . GLN A 1 132 ? 43.158 -1.851 -42.427 1.00 76.94 132 GLN A O 1
ATOM 1070 N N . SER A 1 133 ? 42.184 -0.329 -41.088 1.00 77.31 133 SER A N 1
ATOM 1071 C CA . SER A 1 133 ? 42.959 0.817 -41.576 1.00 77.31 133 SER A CA 1
ATOM 1072 C C . SER A 1 133 ? 44.453 0.654 -41.270 1.00 77.31 133 SER A C 1
ATOM 1074 O O . SER A 1 133 ? 45.280 0.733 -42.179 1.00 77.31 133 SER A O 1
ATOM 1076 N N . SER A 1 134 ? 44.808 0.291 -40.032 1.00 75.25 134 SER A N 1
ATOM 1077 C CA . SER A 1 134 ? 46.198 0.005 -39.648 1.00 75.25 134 SER A CA 1
ATOM 1078 C C . SER A 1 134 ? 46.804 -1.162 -40.436 1.00 75.25 134 SER A C 1
ATOM 1080 O O . SER A 1 134 ? 47.945 -1.075 -40.878 1.00 75.25 134 SER A O 1
ATOM 1082 N N . ALA A 1 135 ? 46.043 -2.235 -40.672 1.00 72.69 135 ALA A N 1
ATOM 1083 C CA . ALA A 1 135 ? 46.502 -3.378 -41.464 1.00 72.69 135 ALA A CA 1
ATOM 1084 C C . ALA A 1 135 ? 46.730 -3.029 -42.948 1.00 72.69 135 ALA A C 1
ATOM 1086 O O . ALA A 1 135 ? 47.604 -3.613 -43.585 1.00 72.69 135 ALA A O 1
ATOM 1087 N N . SER A 1 136 ? 45.968 -2.074 -43.493 1.00 68.12 136 SER A N 1
ATOM 1088 C CA . SER A 1 136 ? 46.118 -1.600 -44.876 1.00 68.12 136 SER A CA 1
ATOM 1089 C C . SER A 1 136 ? 47.314 -0.666 -45.085 1.00 68.12 136 SER A C 1
ATOM 1091 O O . SER A 1 136 ? 47.867 -0.648 -46.173 1.00 68.12 136 SER A O 1
ATOM 1093 N N . ILE A 1 137 ? 47.735 0.067 -44.048 1.00 67.06 137 ILE A N 1
ATOM 1094 C CA . ILE A 1 137 ? 48.902 0.968 -44.089 1.00 67.06 137 ILE A CA 1
ATOM 1095 C C . ILE A 1 137 ? 50.227 0.186 -44.007 1.00 67.06 137 ILE A C 1
ATOM 1097 O O . ILE A 1 137 ? 51.260 0.670 -44.459 1.00 67.06 137 ILE A O 1
ATOM 1101 N N . ILE A 1 138 ? 50.214 -1.013 -43.412 1.00 62.47 138 ILE A N 1
ATOM 1102 C CA . ILE A 1 138 ? 51.412 -1.849 -43.206 1.00 62.47 138 ILE A CA 1
ATOM 1103 C C . ILE A 1 138 ? 51.711 -2.757 -44.424 1.00 62.47 138 ILE A C 1
ATOM 1105 O O . ILE A 1 138 ? 52.792 -3.341 -44.500 1.00 62.47 138 ILE A O 1
ATOM 1109 N N . ARG A 1 139 ? 50.778 -2.881 -45.378 1.00 54.34 139 ARG A N 1
ATOM 1110 C CA . ARG A 1 139 ? 50.947 -3.621 -46.642 1.00 54.34 139 ARG A CA 1
ATOM 1111 C C . ARG A 1 139 ? 51.410 -2.712 -47.770 1.00 54.34 139 ARG A C 1
ATOM 1113 O O . ARG A 1 139 ? 52.197 -3.220 -48.597 1.00 54.34 139 ARG A O 1
#